Protein AF-A0A318S4J3-F1 (afdb_monomer_lite)

Structure (mmCIF, N/CA/C/O backbone):
data_AF-A0A318S4J3-F1
#
_entry.id   AF-A0A318S4J3-F1
#
loop_
_atom_site.group_PDB
_atom_site.id
_atom_site.type_symbol
_atom_site.label_atom_id
_atom_site.label_alt_id
_atom_site.label_comp_id
_atom_site.label_asym_id
_atom_site.label_entity_id
_atom_site.label_seq_id
_atom_site.pdbx_PDB_ins_code
_atom_site.Cartn_x
_atom_site.Cartn_y
_atom_site.Cartn_z
_atom_site.occupancy
_atom_site.B_iso_or_equiv
_atom_site.auth_seq_id
_atom_site.auth_comp_id
_atom_site.auth_asym_id
_atom_site.auth_atom_id
_atom_site.pdbx_PDB_model_num
ATOM 1 N N . MET A 1 1 ? -21.666 -1.320 7.811 1.00 44.41 1 MET A N 1
ATOM 2 C CA . MET A 1 1 ? -21.439 -0.764 6.457 1.00 44.41 1 MET A CA 1
ATOM 3 C C . MET A 1 1 ? -19.946 -0.533 6.311 1.00 44.41 1 MET A C 1
ATOM 5 O O . MET A 1 1 ? -19.436 0.349 6.992 1.00 44.41 1 MET A O 1
ATOM 9 N N . GLY A 1 2 ? -19.259 -1.352 5.510 1.00 46.72 2 GLY A N 1
ATOM 10 C CA . GLY A 1 2 ? -17.832 -1.170 5.228 1.00 46.72 2 GLY A CA 1
ATOM 11 C C . GLY A 1 2 ? -17.601 0.094 4.401 1.00 46.72 2 GLY A C 1
ATOM 12 O O . GLY A 1 2 ? -18.447 0.463 3.583 1.00 46.72 2 GLY A O 1
ATOM 13 N N . LYS A 1 3 ? -16.496 0.795 4.658 1.00 59.38 3 LYS A N 1
ATOM 14 C CA . LYS A 1 3 ? -16.103 2.000 3.916 1.00 59.38 3 LYS A CA 1
ATOM 15 C C . LYS A 1 3 ? -14.847 1.689 3.113 1.00 59.38 3 LYS A C 1
ATOM 17 O O . LYS A 1 3 ? -13.855 1.287 3.702 1.00 59.38 3 LYS A O 1
ATOM 22 N N . MET A 1 4 ? -14.892 1.935 1.806 1.00 60.88 4 MET A N 1
ATOM 23 C CA . MET A 1 4 ? -13.747 1.744 0.915 1.00 60.88 4 MET A CA 1
ATOM 24 C C . MET A 1 4 ? -12.848 2.986 0.922 1.00 60.88 4 MET A C 1
ATOM 26 O O . MET A 1 4 ? -13.327 4.106 0.717 1.00 60.88 4 MET A O 1
ATOM 30 N N . ILE A 1 5 ? -11.545 2.798 1.137 1.00 74.62 5 ILE A N 1
ATOM 31 C CA . ILE A 1 5 ? -10.534 3.870 1.110 1.00 74.62 5 ILE A CA 1
ATOM 32 C C . ILE A 1 5 ? -9.494 3.555 0.039 1.00 74.62 5 ILE A C 1
ATOM 34 O O . ILE A 1 5 ? -9.035 2.423 -0.038 1.00 74.62 5 ILE A O 1
ATOM 38 N N . THR A 1 6 ? -9.123 4.552 -0.777 1.00 73.31 6 THR A N 1
ATOM 39 C CA . THR A 1 6 ? -8.130 4.401 -1.857 1.00 73.31 6 THR A CA 1
ATOM 40 C C . THR A 1 6 ? -6.904 5.300 -1.659 1.00 73.31 6 THR A C 1
ATOM 42 O O . THR A 1 6 ? -7.037 6.522 -1.503 1.00 73.31 6 THR A O 1
ATOM 45 N N . VAL A 1 7 ? -5.709 4.707 -1.726 1.00 72.56 7 VAL A N 1
ATOM 46 C CA . VAL A 1 7 ? -4.401 5.392 -1.775 1.00 72.56 7 VAL A CA 1
ATOM 47 C C . VAL A 1 7 ? -3.738 5.097 -3.123 1.00 72.56 7 VAL A C 1
ATOM 49 O O . VAL A 1 7 ? -3.846 3.977 -3.599 1.00 72.56 7 VAL A O 1
ATOM 52 N N . LYS A 1 8 ? -3.092 6.089 -3.750 1.00 69.81 8 LYS A N 1
ATOM 53 C CA . LYS A 1 8 ? -2.518 5.977 -5.104 1.00 69.81 8 LYS A CA 1
ATOM 54 C C . LYS A 1 8 ? -1.012 6.218 -5.094 1.00 69.81 8 LYS A C 1
ATOM 56 O O . LYS A 1 8 ? -0.587 7.196 -4.481 1.00 69.81 8 LYS A O 1
ATOM 61 N N . PHE A 1 9 ? -0.241 5.412 -5.819 1.00 64.50 9 PHE A N 1
ATOM 62 C CA . PHE A 1 9 ? 1.200 5.615 -6.024 1.00 64.50 9 PHE A CA 1
ATOM 63 C C . PHE A 1 9 ? 1.648 5.182 -7.431 1.00 64.50 9 PHE A C 1
ATOM 65 O O . PHE A 1 9 ? 0.900 4.528 -8.152 1.00 64.50 9 PHE A O 1
ATOM 72 N N . ALA A 1 10 ? 2.834 5.605 -7.873 1.00 64.56 10 ALA A N 1
ATOM 73 C CA . ALA A 1 10 ? 3.347 5.319 -9.215 1.00 64.56 10 ALA A CA 1
ATOM 74 C C . ALA A 1 10 ? 4.804 4.857 -9.150 1.00 64.56 10 ALA A C 1
ATOM 76 O O . ALA A 1 10 ? 5.607 5.466 -8.446 1.00 64.56 10 ALA A O 1
ATOM 77 N N . ILE A 1 11 ? 5.136 3.827 -9.927 1.00 62.88 11 ILE A N 1
ATOM 78 C CA . ILE A 1 11 ? 6.506 3.340 -10.100 1.00 62.88 11 ILE A CA 1
ATOM 79 C C . ILE A 1 11 ? 7.031 3.913 -11.411 1.00 62.88 11 ILE A C 1
ATOM 81 O O . ILE A 1 11 ? 6.408 3.754 -12.462 1.00 62.88 11 ILE A O 1
ATOM 85 N N . GLN A 1 12 ? 8.156 4.623 -11.354 1.00 60.19 12 GLN A N 1
ATOM 86 C CA . GLN A 1 12 ? 8.811 5.107 -12.564 1.00 60.19 12 GLN A CA 1
ATOM 87 C C . GLN A 1 12 ? 9.579 3.957 -13.216 1.00 60.19 12 GLN A C 1
ATOM 89 O O . GLN A 1 12 ? 10.537 3.448 -12.643 1.00 60.19 12 GLN A O 1
ATOM 94 N N . GLN A 1 13 ? 9.171 3.565 -14.424 1.00 60.19 13 GLN A N 1
ATOM 95 C CA . GLN A 1 13 ? 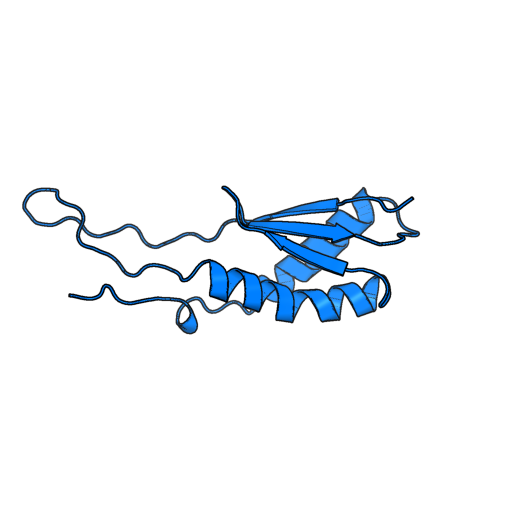9.959 2.654 -15.250 1.00 60.19 13 GLN A CA 1
ATOM 96 C C . GLN A 1 13 ? 11.073 3.423 -15.984 1.00 60.19 13 GLN A C 1
ATOM 98 O O . GLN A 1 13 ? 10.851 4.564 -16.409 1.00 60.19 13 GLN A O 1
ATOM 103 N N . PRO A 1 14 ? 12.262 2.822 -16.167 1.00 59.50 14 PRO A N 1
ATOM 104 C CA . PRO A 1 14 ? 13.315 3.415 -16.982 1.00 59.50 14 PRO A CA 1
ATOM 105 C C . PRO A 1 14 ? 12.863 3.558 -18.444 1.00 59.50 14 PRO A C 1
ATOM 107 O O . PRO A 1 14 ? 12.252 2.660 -19.020 1.00 59.50 14 PRO A O 1
ATOM 110 N N . THR A 1 15 ? 13.177 4.695 -19.068 1.00 62.16 15 THR A N 1
ATOM 111 C CA . THR A 1 15 ? 12.783 4.979 -20.456 1.00 62.16 15 THR A CA 1
ATOM 112 C C . THR A 1 15 ? 13.479 4.010 -21.428 1.00 62.16 15 THR A C 1
ATOM 114 O O . THR A 1 15 ? 14.713 3.937 -21.410 1.00 62.16 15 THR A O 1
ATOM 117 N N . PRO A 1 16 ? 12.747 3.304 -22.316 1.00 63.69 16 PRO A N 1
ATOM 118 C CA . PRO A 1 16 ? 13.359 2.395 -23.278 1.00 63.69 16 PRO A CA 1
ATOM 119 C C . PRO A 1 16 ? 14.333 3.135 -24.202 1.00 63.69 16 PRO A C 1
ATOM 121 O O . PRO A 1 16 ? 14.049 4.236 -24.688 1.00 63.69 16 PRO A O 1
ATOM 124 N N . LYS A 1 17 ? 15.496 2.528 -24.462 1.00 69.00 17 LYS A N 1
ATOM 125 C CA . LYS A 1 17 ? 16.482 3.076 -25.403 1.00 69.00 17 LYS A CA 1
ATOM 126 C C . LYS A 1 17 ? 15.942 2.973 -26.830 1.00 69.00 17 LYS A C 1
ATOM 128 O O . LYS A 1 17 ? 15.284 2.001 -27.188 1.00 69.00 17 LYS A O 1
ATOM 133 N N . ARG A 1 18 ? 16.235 3.974 -27.661 1.00 71.69 18 ARG A N 1
ATOM 134 C CA . ARG A 1 18 ? 15.923 3.933 -29.095 1.00 71.69 18 ARG A CA 1
ATOM 135 C C . ARG A 1 18 ? 17.112 3.403 -29.879 1.00 71.69 18 ARG A C 1
ATOM 137 O O . ARG A 1 18 ? 18.257 3.701 -29.540 1.00 71.69 18 ARG A O 1
ATOM 144 N N . ASP A 1 19 ? 16.836 2.636 -30.923 1.00 74.62 19 ASP A N 1
ATOM 145 C CA . ASP A 1 19 ? 17.847 2.253 -31.896 1.00 74.62 19 ASP A CA 1
ATOM 146 C C . ASP A 1 19 ? 18.240 3.448 -32.791 1.00 74.62 19 ASP A C 1
ATOM 148 O O . ASP A 1 19 ? 17.643 4.529 -32.755 1.00 74.62 19 ASP A O 1
ATOM 152 N N . LYS A 1 20 ? 19.257 3.242 -33.631 1.00 73.81 20 LYS A N 1
ATOM 153 C CA . LYS A 1 20 ? 19.750 4.225 -34.614 1.00 73.81 20 LYS A CA 1
ATOM 154 C C . LYS A 1 20 ? 18.703 4.679 -35.647 1.00 73.81 20 LYS A C 1
ATOM 156 O O . LYS A 1 20 ? 18.924 5.684 -36.315 1.00 73.81 20 LYS A O 1
ATOM 161 N N . ASN A 1 21 ? 17.587 3.961 -35.772 1.00 76.50 21 ASN A N 1
ATOM 162 C CA . ASN A 1 21 ? 16.485 4.239 -36.691 1.00 76.50 21 ASN A CA 1
ATOM 163 C C . ASN A 1 21 ? 15.265 4.855 -35.972 1.00 76.50 21 ASN A C 1
ATOM 165 O O . ASN A 1 21 ? 14.241 5.112 -36.603 1.00 76.50 21 ASN A O 1
ATOM 169 N N . GLY A 1 22 ? 15.364 5.108 -34.661 1.00 72.94 22 GLY A N 1
ATOM 170 C CA . GLY A 1 22 ? 14.305 5.690 -33.839 1.00 72.94 22 GLY A CA 1
ATOM 171 C C . GLY A 1 22 ? 13.271 4.693 -33.308 1.00 72.94 22 GLY A C 1
ATOM 172 O O . GLY A 1 22 ? 12.352 5.128 -32.602 1.00 72.94 22 GLY A O 1
ATOM 173 N N . ALA A 1 23 ? 13.412 3.395 -33.594 1.00 74.75 23 ALA A N 1
ATOM 174 C CA . ALA A 1 23 ? 12.557 2.345 -33.050 1.00 74.75 23 ALA A CA 1
ATOM 175 C C . ALA A 1 23 ? 12.878 2.106 -31.567 1.00 74.75 23 ALA A C 1
ATOM 177 O O . ALA A 1 23 ? 14.027 2.223 -31.139 1.00 74.75 23 ALA A O 1
ATOM 178 N N . MET A 1 24 ? 11.857 1.806 -30.761 1.00 71.06 24 MET A N 1
ATOM 179 C CA . MET A 1 24 ? 12.065 1.453 -29.355 1.00 71.06 24 MET A CA 1
ATOM 180 C C . MET A 1 24 ? 12.680 0.058 -29.280 1.00 71.06 24 MET A C 1
ATOM 182 O O . MET A 1 24 ? 12.089 -0.900 -29.775 1.00 71.06 24 MET A O 1
ATOM 186 N N . LEU A 1 25 ? 13.860 -0.049 -28.669 1.00 67.50 25 LEU A N 1
ATOM 187 C CA . LEU A 1 25 ? 14.390 -1.343 -28.263 1.00 67.50 25 LEU A CA 1
ATOM 188 C C . LEU A 1 25 ? 13.540 -1.843 -27.090 1.00 67.50 25 LEU A C 1
ATOM 190 O O . LEU A 1 25 ? 13.165 -1.024 -26.240 1.00 67.50 25 LEU A O 1
ATOM 194 N N . PRO A 1 26 ? 13.229 -3.148 -27.023 1.00 63.59 26 PRO A N 1
ATOM 195 C CA . PRO A 1 26 ? 12.579 -3.703 -25.851 1.00 63.59 26 PRO A CA 1
ATOM 196 C C . PRO A 1 26 ? 13.510 -3.459 -24.657 1.00 63.59 26 PRO A C 1
ATOM 198 O O . PRO A 1 26 ? 14.666 -3.878 -24.641 1.00 63.59 26 PRO A O 1
ATOM 201 N N . GLY A 1 27 ? 13.045 -2.629 -23.728 1.00 63.28 27 GLY A N 1
ATOM 202 C CA . GLY A 1 27 ? 13.759 -2.322 -22.499 1.00 63.28 27 GLY A CA 1
ATOM 203 C C . GLY A 1 27 ? 13.402 -3.330 -21.410 1.00 63.28 27 GLY A C 1
ATOM 204 O O . GLY A 1 27 ? 12.427 -4.066 -21.566 1.00 63.28 27 GLY A O 1
ATOM 205 N N . PRO A 1 28 ? 14.153 -3.347 -20.299 1.00 67.31 28 PRO A N 1
ATOM 206 C CA . PRO A 1 28 ? 13.710 -4.025 -19.088 1.00 67.31 28 PRO A CA 1
ATOM 207 C C . PRO A 1 28 ? 12.290 -3.569 -18.731 1.00 67.31 28 PRO A C 1
ATOM 209 O O . PRO A 1 28 ? 12.017 -2.367 -18.682 1.00 67.31 28 PRO A O 1
ATOM 212 N N . THR A 1 29 ? 11.393 -4.526 -18.507 1.00 76.38 29 THR A N 1
ATOM 213 C CA . THR A 1 29 ? 10.014 -4.251 -18.077 1.00 76.38 29 THR A CA 1
ATOM 214 C C . THR A 1 29 ? 9.856 -4.658 -16.625 1.00 76.38 29 THR A C 1
ATOM 216 O O . THR A 1 29 ? 10.420 -5.663 -16.204 1.00 76.38 29 THR A O 1
ATOM 219 N N . ILE A 1 30 ? 9.124 -3.869 -15.841 1.00 79.12 30 ILE A N 1
ATOM 220 C CA . ILE A 1 30 ? 8.800 -4.261 -14.469 1.00 79.12 30 ILE A CA 1
ATOM 221 C C . ILE A 1 30 ? 7.613 -5.216 -14.522 1.00 79.12 30 ILE A C 1
ATOM 223 O O . ILE A 1 30 ? 6.606 -4.932 -15.171 1.00 79.12 30 ILE A O 1
ATOM 227 N N . ASP A 1 31 ? 7.733 -6.331 -13.815 1.00 85.50 31 ASP A N 1
ATOM 228 C CA . ASP A 1 31 ? 6.629 -7.228 -13.526 1.00 85.50 31 ASP A CA 1
ATOM 229 C C . ASP A 1 31 ? 5.645 -6.561 -12.560 1.00 85.50 31 ASP A C 1
ATOM 231 O O . ASP A 1 31 ? 5.764 -6.658 -11.339 1.00 85.50 31 ASP A O 1
ATOM 235 N N . GLU A 1 32 ? 4.676 -5.837 -13.118 1.00 82.62 32 GLU A N 1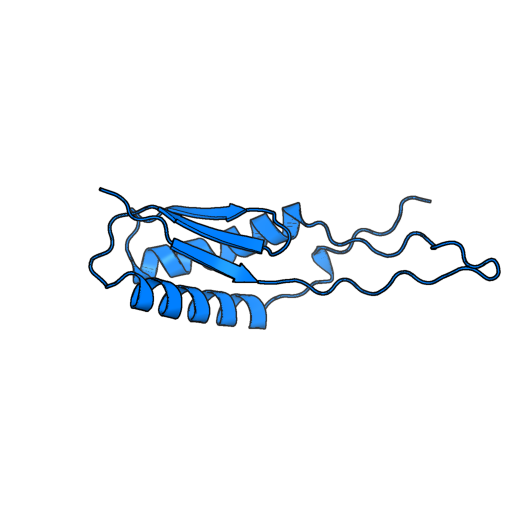
ATOM 236 C CA . GLU A 1 32 ? 3.688 -5.095 -12.334 1.00 82.62 32 GLU A CA 1
ATOM 237 C C . GLU A 1 32 ? 2.903 -6.001 -11.376 1.00 82.62 32 GLU A C 1
ATOM 239 O O . GLU A 1 32 ? 2.582 -5.571 -10.272 1.00 82.62 32 GLU A O 1
ATOM 244 N N . THR A 1 33 ? 2.621 -7.250 -11.760 1.00 86.50 33 THR A N 1
ATOM 245 C CA . THR A 1 33 ? 1.916 -8.207 -10.896 1.00 86.50 33 THR A CA 1
ATOM 246 C C . THR A 1 33 ? 2.773 -8.600 -9.701 1.00 86.50 33 THR A C 1
ATOM 248 O O . THR A 1 33 ? 2.301 -8.508 -8.573 1.00 86.50 33 THR A O 1
ATOM 251 N N . ALA A 1 34 ? 4.045 -8.941 -9.918 1.00 87.31 34 ALA A N 1
ATOM 252 C CA . ALA A 1 34 ? 4.939 -9.283 -8.814 1.00 87.31 34 ALA A CA 1
ATOM 253 C C . ALA A 1 34 ? 5.163 -8.102 -7.857 1.00 87.31 34 ALA A C 1
ATOM 255 O O . ALA A 1 34 ? 5.246 -8.300 -6.646 1.00 87.31 34 ALA A O 1
ATOM 256 N N . VAL A 1 35 ? 5.200 -6.865 -8.368 1.00 87.88 35 VAL A N 1
ATOM 257 C CA . VAL A 1 35 ? 5.277 -5.687 -7.493 1.00 87.88 35 VAL A CA 1
ATOM 258 C C . VAL A 1 35 ? 3.989 -5.492 -6.693 1.00 87.88 35 VAL A C 1
ATOM 260 O O . VAL A 1 35 ? 4.053 -5.189 -5.504 1.00 87.88 35 VAL A O 1
ATOM 263 N N . LEU A 1 36 ? 2.817 -5.664 -7.310 1.00 89.75 36 LEU A N 1
ATOM 264 C CA . LEU A 1 36 ? 1.532 -5.586 -6.607 1.00 89.75 36 LEU A CA 1
ATOM 265 C C . LEU A 1 36 ? 1.450 -6.595 -5.458 1.00 89.75 36 LEU A C 1
ATOM 267 O O . LEU A 1 36 ? 1.051 -6.221 -4.352 1.00 89.75 36 LEU A O 1
ATOM 271 N N . ASP A 1 37 ? 1.860 -7.835 -5.721 1.00 91.38 37 ASP A N 1
ATOM 272 C CA . ASP A 1 37 ? 1.869 -8.916 -4.738 1.00 91.38 37 ASP A CA 1
ATOM 273 C C . ASP A 1 37 ? 2.855 -8.613 -3.606 1.00 91.38 37 ASP A C 1
ATOM 275 O O . ASP A 1 37 ? 2.485 -8.678 -2.434 1.00 91.38 37 ASP A O 1
ATOM 279 N N . TRP A 1 38 ? 4.067 -8.157 -3.935 1.00 92.44 38 TRP A N 1
ATOM 280 C CA . TRP A 1 38 ? 5.052 -7.761 -2.929 1.00 92.44 38 TRP A CA 1
ATOM 281 C C . TRP A 1 38 ? 4.547 -6.613 -2.047 1.00 92.44 38 TRP A C 1
ATOM 283 O O . TRP A 1 38 ? 4.637 -6.680 -0.822 1.00 92.44 38 TRP A O 1
ATOM 293 N N . VAL A 1 39 ? 3.948 -5.571 -2.640 1.00 91.62 39 VAL A N 1
ATOM 294 C CA . VAL A 1 39 ? 3.372 -4.457 -1.869 1.00 91.62 39 VAL A CA 1
ATOM 295 C C . VAL A 1 39 ? 2.266 -4.959 -0.948 1.00 91.62 39 VAL A C 1
ATOM 297 O O . VAL A 1 39 ? 2.195 -4.529 0.202 1.00 91.62 39 VAL A O 1
ATOM 300 N N . HIS A 1 40 ? 1.408 -5.861 -1.425 1.00 93.44 40 HIS A N 1
ATOM 301 C CA . HIS A 1 40 ? 0.366 -6.462 -0.603 1.00 93.44 40 HIS A CA 1
ATOM 302 C C . HIS A 1 40 ? 0.964 -7.232 0.586 1.00 93.44 40 HIS A C 1
ATOM 304 O O . HIS A 1 40 ? 0.561 -6.994 1.725 1.00 93.44 40 HIS A O 1
ATOM 310 N N . GLU A 1 41 ? 1.951 -8.098 0.344 1.00 94.69 41 GLU A N 1
ATOM 311 C CA . GLU A 1 41 ? 2.622 -8.904 1.372 1.00 94.69 41 GLU A CA 1
ATOM 312 C C . GLU A 1 41 ? 3.307 -8.053 2.446 1.00 94.69 41 GLU A C 1
ATOM 314 O O . GLU A 1 41 ? 3.235 -8.385 3.630 1.00 94.69 41 GLU A O 1
ATOM 319 N N . GLN A 1 42 ? 3.926 -6.935 2.061 1.00 94.00 42 GLN A N 1
ATOM 320 C CA . GLN A 1 42 ? 4.566 -6.030 3.015 1.00 94.00 42 GLN A CA 1
A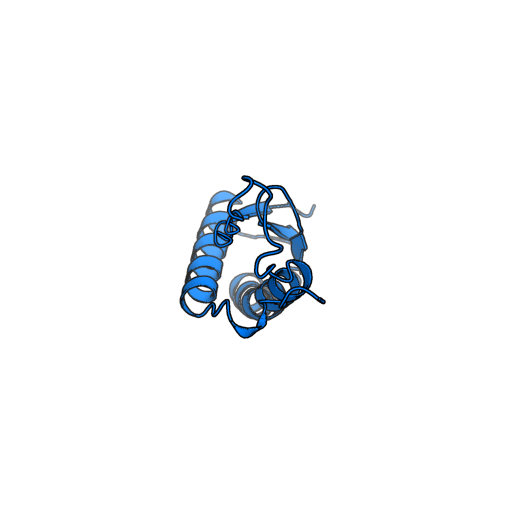TOM 321 C C . GLN A 1 42 ? 3.559 -5.135 3.752 1.00 94.00 42 GLN A C 1
ATOM 323 O O . GLN A 1 42 ? 3.746 -4.804 4.926 1.00 94.00 42 GLN A O 1
ATOM 328 N N . LEU A 1 43 ? 2.475 -4.716 3.093 1.00 93.81 43 LEU A N 1
ATOM 329 C CA . LEU A 1 43 ? 1.551 -3.722 3.643 1.00 93.81 43 LEU A CA 1
ATOM 330 C C . LEU A 1 43 ? 0.427 -4.338 4.490 1.00 93.81 43 LEU A C 1
ATOM 332 O O . LEU A 1 43 ? 0.078 -3.754 5.520 1.00 93.81 43 LEU A O 1
ATOM 336 N N . GLN A 1 44 ? -0.108 -5.506 4.113 1.00 94.56 44 GLN A N 1
ATOM 337 C CA . GLN A 1 44 ? -1.206 -6.180 4.827 1.00 94.56 44 GLN A CA 1
ATOM 338 C C . GLN A 1 44 ? -0.902 -6.389 6.326 1.00 94.56 44 GLN A C 1
ATOM 340 O O . GLN A 1 44 ? -1.708 -5.943 7.143 1.00 94.56 44 GLN A O 1
ATOM 345 N N . PRO A 1 45 ? 0.264 -6.927 6.747 1.00 95.44 45 PRO A N 1
ATOM 346 C CA . PRO A 1 45 ? 0.545 -7.167 8.168 1.00 95.44 45 PRO A CA 1
ATOM 347 C C . PRO A 1 45 ? 0.593 -5.878 8.996 1.00 95.44 45 PRO A C 1
ATOM 349 O O . PRO A 1 45 ? 0.276 -5.862 10.186 1.00 95.44 45 PRO A O 1
ATOM 352 N N . ASN A 1 46 ? 1.016 -4.776 8.372 1.00 94.44 46 ASN A N 1
ATOM 353 C CA . ASN A 1 46 ? 1.080 -3.470 9.016 1.00 94.44 46 ASN A CA 1
ATOM 354 C C . ASN A 1 46 ? -0.315 -2.845 9.158 1.00 94.44 46 ASN A C 1
ATOM 356 O O . ASN A 1 46 ? -0.612 -2.232 10.182 1.00 94.44 46 ASN A O 1
ATOM 360 N N . VAL A 1 47 ? -1.181 -3.043 8.163 1.00 92.81 47 VAL A N 1
ATOM 361 C CA . VAL A 1 47 ? -2.586 -2.616 8.196 1.00 92.81 47 VAL A CA 1
ATOM 362 C C . VAL A 1 47 ? -3.383 -3.412 9.227 1.00 92.81 47 VAL A C 1
ATOM 364 O O . VAL A 1 47 ? -4.092 -2.806 10.028 1.00 92.81 47 VAL A O 1
ATOM 367 N N . GLU A 1 48 ? -3.213 -4.733 9.283 1.00 94.19 48 GLU A N 1
ATOM 368 C CA . GLU A 1 48 ? -3.865 -5.583 10.287 1.00 94.19 48 GLU A CA 1
ATOM 369 C C . GLU A 1 48 ? -3.459 -5.205 11.714 1.00 94.19 48 GLU A C 1
ATOM 371 O O . GLU A 1 48 ? -4.294 -5.182 12.619 1.00 94.19 48 GLU A O 1
ATOM 376 N N . ARG A 1 49 ? -2.181 -4.863 11.927 1.00 94.12 49 ARG A N 1
ATOM 377 C CA . ARG A 1 49 ? -1.677 -4.426 13.236 1.00 94.12 49 ARG A CA 1
ATOM 378 C C . ARG A 1 49 ? -2.308 -3.112 13.697 1.00 94.12 49 ARG A C 1
ATOM 380 O O . ARG A 1 49 ? -2.551 -2.946 14.888 1.00 94.12 49 ARG A O 1
ATOM 387 N N . GLU A 1 50 ? -2.537 -2.188 12.770 1.00 93.19 50 GLU A N 1
ATOM 388 C CA . GLU A 1 50 ? -3.025 -0.841 13.074 1.00 93.19 50 GLU A CA 1
ATOM 389 C C . GLU A 1 50 ? -4.555 -0.774 13.186 1.00 93.19 50 GLU A C 1
ATOM 391 O O . GLU A 1 50 ? -5.091 -0.066 14.040 1.00 93.19 50 GLU A O 1
ATOM 396 N N . PHE A 1 51 ? -5.268 -1.499 12.321 1.00 91.75 51 PHE A N 1
ATOM 397 C CA . PHE A 1 51 ? -6.723 -1.383 12.190 1.00 91.75 51 PHE A CA 1
ATOM 398 C C . PHE A 1 51 ? -7.498 -2.631 12.616 1.00 91.75 51 PHE A C 1
ATOM 400 O O . PHE A 1 51 ? -8.700 -2.521 12.841 1.00 91.75 51 PHE A O 1
ATOM 407 N N . GLY A 1 52 ? -6.830 -3.774 12.782 1.00 91.94 52 GLY A N 1
ATOM 408 C CA . GLY A 1 52 ? -7.449 -5.051 13.129 1.00 91.94 52 GLY A CA 1
ATOM 409 C C . GLY A 1 52 ? -7.377 -6.076 11.997 1.00 91.94 52 GLY A C 1
ATOM 410 O O . GLY A 1 52 ? -7.291 -5.737 10.818 1.00 91.94 52 GLY A O 1
ATOM 411 N N . ALA A 1 53 ? -7.435 -7.357 12.369 1.00 89.88 53 ALA A N 1
ATOM 412 C CA . ALA A 1 53 ? -7.360 -8.485 11.437 1.00 89.88 53 ALA A CA 1
ATOM 413 C C . ALA A 1 53 ? -8.610 -8.646 10.544 1.00 89.88 53 ALA A C 1
ATOM 415 O O . ALA A 1 53 ? -8.630 -9.498 9.663 1.00 89.88 53 ALA A O 1
ATOM 416 N N . ASP A 1 54 ? -9.669 -7.865 10.778 1.00 91.06 54 ASP A N 1
ATOM 417 C CA . ASP A 1 54 ? -10.871 -7.827 9.940 1.00 91.06 54 ASP A CA 1
ATOM 418 C C . ASP A 1 54 ? -10.743 -6.875 8.739 1.00 91.06 54 ASP A C 1
ATOM 420 O O . ASP A 1 54 ? -11.666 -6.792 7.926 1.00 91.06 54 ASP A O 1
ATOM 424 N N . VAL A 1 55 ? -9.623 -6.154 8.624 1.00 91.12 55 VAL A N 1
ATOM 425 C CA . VAL A 1 55 ? -9.352 -5.243 7.510 1.00 91.12 55 VAL A CA 1
ATOM 426 C C . VAL A 1 55 ? -8.622 -5.974 6.387 1.00 91.12 55 VAL A C 1
ATOM 428 O O . VAL A 1 55 ? -7.485 -6.420 6.532 1.00 91.12 55 VAL A O 1
ATOM 431 N N . GLU A 1 56 ? -9.273 -6.043 5.231 1.00 91.56 56 GLU A N 1
ATOM 432 C CA . GLU A 1 56 ? -8.721 -6.600 4.001 1.00 91.56 56 GLU A CA 1
ATOM 433 C C . GLU A 1 56 ? 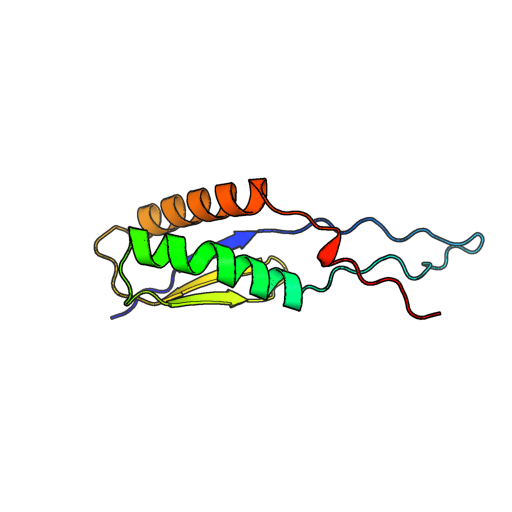-8.107 -5.479 3.154 1.00 91.56 56 GLU A C 1
ATOM 435 O O . GLU A 1 56 ? -8.771 -4.485 2.832 1.00 91.56 56 GLU A O 1
ATOM 440 N N . LEU A 1 57 ? -6.840 -5.635 2.771 1.00 92.56 57 LEU A N 1
ATOM 441 C CA . LEU A 1 57 ? -6.171 -4.776 1.804 1.00 92.56 57 LEU A CA 1
ATOM 442 C C . LEU A 1 57 ? -6.160 -5.438 0.428 1.00 92.56 57 LEU A C 1
ATOM 444 O O . LEU A 1 57 ? -5.915 -6.628 0.286 1.00 92.56 57 LEU A O 1
ATOM 448 N N . ARG A 1 58 ? -6.365 -4.644 -0.620 1.00 91.50 58 ARG A N 1
ATOM 449 C CA . ARG A 1 58 ? -6.175 -5.068 -2.010 1.00 91.50 58 ARG A CA 1
ATOM 450 C C . ARG A 1 58 ? -5.334 -4.042 -2.737 1.00 91.50 58 ARG A C 1
ATOM 452 O O . ARG A 1 58 ? -5.701 -2.869 -2.777 1.00 91.50 58 ARG A O 1
ATOM 459 N N . VAL A 1 59 ? -4.243 -4.478 -3.352 1.00 89.75 59 VAL A N 1
ATOM 460 C CA . VAL A 1 59 ? -3.459 -3.635 -4.259 1.00 89.75 59 VAL A CA 1
ATOM 461 C C . VAL A 1 59 ? -3.908 -3.961 -5.677 1.00 89.75 59 VAL A C 1
ATOM 463 O O . VAL A 1 59 ? -3.873 -5.113 -6.095 1.00 89.75 59 VAL A O 1
ATOM 466 N N . VAL A 1 60 ? -4.412 -2.966 -6.399 1.00 86.00 60 VAL A N 1
ATOM 467 C CA . VAL A 1 60 ? -4.977 -3.144 -7.741 1.00 86.00 60 VAL A CA 1
ATOM 468 C C . VAL A 1 60 ? -4.180 -2.360 -8.779 1.00 86.00 60 VAL A C 1
ATOM 470 O O . VAL A 1 60 ? -3.794 -1.213 -8.518 1.00 86.00 60 VAL A O 1
ATOM 473 N N . PRO A 1 61 ? -3.978 -2.941 -9.978 1.00 79.38 61 PRO A N 1
ATOM 474 C CA . PRO A 1 61 ? -3.367 -2.232 -11.087 1.00 79.38 61 PRO A CA 1
ATOM 475 C C . PRO A 1 61 ? -4.291 -1.110 -11.567 1.00 79.38 61 PRO A C 1
ATOM 477 O O . PRO A 1 61 ? -5.511 -1.264 -11.682 1.00 79.38 61 PRO A O 1
ATOM 480 N N . GLY A 1 62 ? -3.691 0.025 -11.892 1.00 68.94 62 GLY A N 1
ATOM 481 C CA . GLY A 1 62 ? -4.348 1.175 -12.493 1.00 68.94 62 GLY A CA 1
ATOM 482 C C . GLY A 1 62 ? -3.313 2.049 -13.190 1.00 68.94 62 GLY A C 1
ATOM 483 O O . GLY A 1 62 ? -2.137 1.708 -13.256 1.00 68.94 62 GLY A O 1
ATOM 484 N N . ARG A 1 63 ? -3.719 3.232 -13.670 1.00 64.56 63 ARG A N 1
ATOM 485 C CA . ARG A 1 63 ? -2.753 4.242 -14.160 1.00 64.56 63 ARG A CA 1
ATOM 486 C C . ARG A 1 63 ? -1.746 4.652 -13.069 1.00 64.56 63 ARG A C 1
ATOM 488 O O . ARG A 1 63 ? -0.664 5.145 -13.363 1.00 64.56 63 ARG A O 1
ATOM 495 N N . THR A 1 64 ? -2.162 4.467 -11.824 1.00 71.44 64 THR A N 1
ATOM 496 C CA . THR A 1 64 ? -1.385 4.457 -10.589 1.00 71.44 64 THR A CA 1
ATOM 497 C C . THR A 1 64 ? -1.750 3.167 -9.858 1.00 71.44 64 THR A C 1
ATOM 499 O O . THR A 1 64 ? -2.889 2.713 -9.985 1.00 71.44 64 THR A O 1
ATOM 502 N N . LEU A 1 65 ? -0.822 2.594 -9.099 1.00 75.88 65 LEU A N 1
ATOM 503 C CA . LEU A 1 65 ? -1.111 1.486 -8.196 1.00 75.88 65 LEU A CA 1
ATOM 504 C C . LEU A 1 65 ? -2.052 1.999 -7.105 1.00 75.88 65 LEU A C 1
ATOM 506 O O . LEU A 1 65 ? -1.775 3.017 -6.462 1.00 75.88 65 LEU A O 1
ATOM 510 N N . ASP A 1 66 ? -3.189 1.328 -6.951 1.00 85.44 66 ASP A N 1
ATOM 511 C CA . ASP A 1 66 ? -4.258 1.734 -6.047 1.00 85.44 66 ASP A CA 1
ATOM 512 C C . ASP A 1 66 ? -4.338 0.731 -4.882 1.00 85.44 66 ASP A C 1
ATOM 514 O O . ASP A 1 66 ? -4.572 -0.456 -5.088 1.00 85.44 66 ASP A O 1
ATOM 518 N N . VAL A 1 67 ? -4.190 1.201 -3.645 1.00 87.81 67 VAL A N 1
ATOM 519 C CA . VA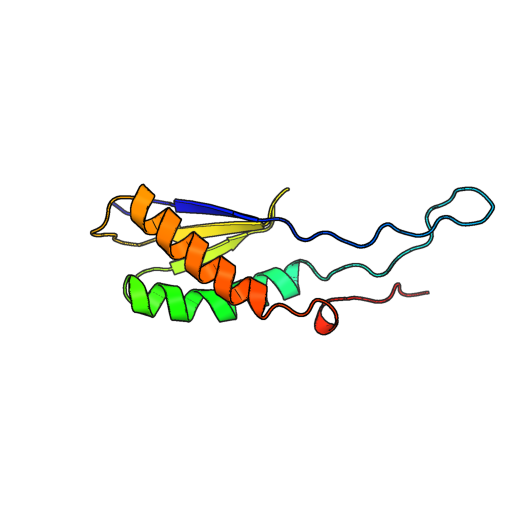L A 1 67 ? -4.411 0.409 -2.425 1.00 87.81 67 VAL A CA 1
ATOM 520 C C . VAL A 1 67 ? -5.840 0.638 -1.957 1.00 87.81 67 VAL A C 1
ATOM 522 O O . VAL A 1 67 ? -6.214 1.778 -1.673 1.00 87.81 67 VAL A O 1
ATOM 525 N N . ARG A 1 68 ? -6.635 -0.427 -1.876 1.00 91.38 68 ARG A N 1
ATOM 526 C CA . ARG A 1 68 ? -8.009 -0.429 -1.370 1.00 91.38 68 ARG A CA 1
ATOM 527 C C . ARG A 1 68 ? -8.059 -1.118 -0.020 1.00 91.38 68 ARG A C 1
ATOM 529 O O . ARG A 1 68 ? -7.453 -2.168 0.138 1.00 91.38 68 ARG A O 1
ATOM 536 N N . LEU A 1 69 ? -8.793 -0.532 0.917 1.00 91.56 69 LEU A N 1
ATOM 537 C CA . LEU A 1 69 ? -9.073 -1.154 2.205 1.00 91.56 69 LEU A CA 1
ATOM 538 C C . LEU A 1 69 ? -10.570 -1.370 2.362 1.00 91.56 69 LEU A C 1
ATOM 540 O O . LEU A 1 69 ? -11.345 -0.433 2.143 1.00 91.56 69 LEU A O 1
ATOM 544 N N . ASP A 1 70 ? -10.935 -2.573 2.787 1.00 91.50 70 ASP A N 1
ATOM 545 C CA . ASP A 1 70 ? -12.289 -2.985 3.121 1.00 91.50 70 ASP A CA 1
ATOM 546 C C . ASP A 1 70 ? -12.304 -3.503 4.567 1.00 91.50 70 ASP A C 1
ATOM 548 O O . ASP A 1 70 ? -11.564 -4.409 4.927 1.00 91.50 70 ASP A O 1
ATOM 552 N N . GLY A 1 71 ? -13.126 -2.899 5.425 1.00 89.25 71 GLY A N 1
ATOM 553 C CA . GLY A 1 71 ? -13.184 -3.251 6.844 1.00 89.25 71 GLY A CA 1
ATOM 554 C C . GLY A 1 71 ? -14.040 -2.288 7.663 1.00 89.25 71 GLY A C 1
ATOM 555 O O . GLY A 1 71 ? -14.683 -1.375 7.117 1.00 89.25 71 GLY A O 1
ATOM 556 N N . THR A 1 72 ? -14.065 -2.493 8.982 1.00 88.38 72 THR A N 1
ATOM 557 C CA . THR A 1 72 ? -14.748 -1.591 9.916 1.00 88.38 72 THR A CA 1
ATOM 558 C C . THR A 1 72 ? -13.741 -0.669 10.590 1.00 88.38 72 THR A C 1
ATOM 560 O O . THR A 1 72 ? -12.949 -1.091 11.419 1.00 88.38 72 THR A O 1
ATOM 563 N N . PHE A 1 73 ? -13.810 0.624 10.279 1.00 89.12 73 PHE A N 1
ATOM 564 C CA . PHE A 1 73 ? -12.897 1.620 10.841 1.00 89.12 73 PHE A CA 1
ATOM 565 C C . PHE A 1 73 ? -13.576 2.443 11.933 1.00 89.12 73 PHE A C 1
ATOM 567 O O . PHE A 1 73 ? -14.668 2.981 11.726 1.00 89.12 73 PHE A O 1
ATOM 574 N N . VAL A 1 74 ? -12.898 2.586 13.073 1.00 89.88 74 VAL A N 1
ATOM 575 C CA . VAL A 1 74 ? -13.313 3.499 14.150 1.00 89.88 74 VAL A CA 1
ATOM 576 C C . VAL A 1 74 ? -12.904 4.939 13.821 1.00 89.88 74 VAL A C 1
ATOM 578 O O . VAL A 1 74 ? -13.628 5.882 14.140 1.00 89.88 74 VAL A O 1
ATOM 581 N N . GLN A 1 75 ? -11.758 5.120 13.160 1.00 90.62 75 GLN A N 1
ATOM 582 C CA . GLN A 1 75 ? -11.219 6.432 12.809 1.00 90.62 75 GLN A CA 1
ATOM 583 C C . GLN A 1 75 ? -11.951 7.064 11.614 1.00 90.62 75 GLN A C 1
ATOM 585 O O . GLN A 1 75 ? -12.629 6.401 10.821 1.00 90.62 75 GLN A O 1
ATOM 590 N N . ALA A 1 76 ? -11.781 8.378 11.444 1.00 90.75 76 ALA A N 1
ATOM 591 C CA . ALA A 1 76 ? -12.286 9.058 10.261 1.00 90.75 76 ALA A CA 1
ATOM 592 C C . ALA A 1 76 ? -11.536 8.573 9.002 1.00 90.75 76 ALA A C 1
ATOM 594 O O . ALA A 1 76 ? -10.326 8.347 9.057 1.00 90.75 76 ALA A O 1
ATOM 595 N N . PRO A 1 77 ? -12.194 8.492 7.827 1.00 89.06 77 PRO A N 1
ATOM 596 C CA . PRO A 1 77 ? -11.550 8.013 6.599 1.00 89.06 77 PRO A CA 1
ATOM 597 C C . PRO A 1 77 ? -10.269 8.767 6.213 1.00 89.06 77 PRO A C 1
ATOM 599 O O . PRO A 1 77 ? -9.354 8.186 5.636 1.00 89.06 77 PRO A O 1
ATOM 602 N N . LYS A 1 78 ? -10.186 10.063 6.542 1.00 91.88 78 LYS A N 1
ATOM 603 C CA . LYS A 1 78 ? -8.982 10.875 6.327 1.00 91.88 78 LYS A CA 1
ATOM 604 C C . LYS A 1 78 ? -7.795 10.357 7.143 1.00 91.88 78 LYS A C 1
ATOM 606 O O . LYS A 1 78 ? -6.686 10.313 6.621 1.00 91.88 78 LYS A O 1
ATOM 611 N N . ASP A 1 79 ? -8.030 9.970 8.390 1.00 92.19 79 ASP A N 1
ATOM 612 C CA . ASP A 1 79 ? -6.979 9.508 9.294 1.00 92.19 79 ASP A CA 1
ATOM 613 C C . ASP A 1 79 ? -6.492 8.125 8.874 1.00 92.19 79 ASP A C 1
ATOM 615 O O . ASP A 1 79 ? -5.289 7.928 8.741 1.00 92.19 79 ASP A O 1
ATOM 619 N N . VAL A 1 80 ? -7.416 7.226 8.517 1.00 91.44 80 VAL A N 1
ATOM 620 C CA . VAL A 1 80 ? -7.071 5.918 7.938 1.00 91.44 80 VAL A CA 1
ATOM 621 C C . VAL A 1 80 ? -6.221 6.098 6.678 1.00 91.44 80 VAL A C 1
ATOM 623 O O . VAL A 1 80 ? -5.149 5.511 6.569 1.00 91.44 80 VAL A O 1
ATOM 626 N N . LYS A 1 81 ? -6.634 6.979 5.755 1.00 90.44 81 LYS A N 1
ATOM 627 C CA . LYS A 1 81 ? -5.865 7.273 4.537 1.00 90.44 81 LYS A CA 1
ATOM 628 C C . LYS A 1 81 ? -4.459 7.796 4.848 1.00 90.44 81 LYS A C 1
ATOM 630 O O . LYS A 1 81 ? -3.503 7.386 4.195 1.00 90.44 81 LYS A O 1
ATOM 635 N N . ASN A 1 82 ? -4.328 8.701 5.817 1.00 92.31 82 ASN A N 1
ATOM 636 C CA . ASN A 1 82 ? -3.034 9.259 6.208 1.00 92.31 82 ASN A CA 1
ATOM 637 C C . ASN A 1 82 ? -2.122 8.194 6.819 1.00 92.31 82 ASN A C 1
ATOM 639 O O . ASN A 1 82 ? -0.938 8.152 6.497 1.00 92.31 82 ASN A O 1
ATOM 643 N N . THR A 1 83 ? -2.662 7.338 7.683 1.00 93.50 83 THR A N 1
ATOM 644 C CA . THR A 1 83 ? -1.903 6.260 8.315 1.00 93.50 83 THR A CA 1
ATOM 645 C C . THR A 1 83 ? -1.464 5.220 7.289 1.00 93.50 83 THR A C 1
ATOM 647 O O . THR A 1 83 ? -0.276 4.931 7.210 1.00 93.50 83 THR A O 1
ATOM 650 N N . VAL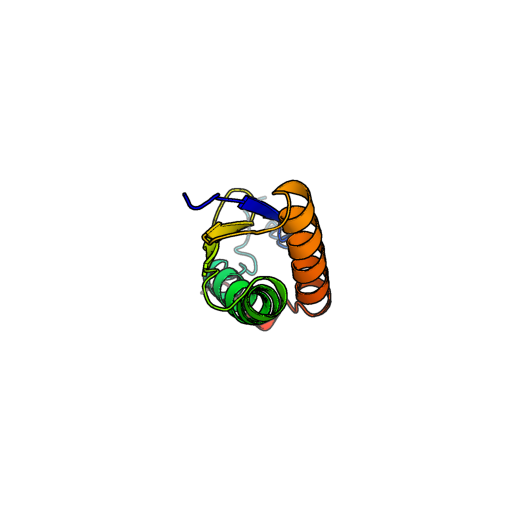 A 1 84 ? -2.363 4.755 6.415 1.00 92.44 84 VAL A N 1
ATOM 651 C CA . VAL A 1 84 ? -1.998 3.852 5.308 1.00 92.44 84 VAL A CA 1
ATOM 652 C C . VAL A 1 84 ? -0.957 4.496 4.393 1.00 92.44 84 VAL A C 1
ATOM 654 O O . VAL A 1 84 ? -0.012 3.833 3.990 1.00 92.44 84 VAL A O 1
ATOM 657 N N . GLY A 1 85 ? -1.080 5.794 4.097 1.00 91.56 85 GLY A N 1
ATOM 658 C CA . GLY A 1 85 ? -0.086 6.519 3.305 1.00 91.56 85 GLY A CA 1
ATOM 659 C C . GLY A 1 85 ? 1.308 6.525 3.941 1.00 91.56 85 GLY A C 1
ATOM 660 O O . GLY A 1 85 ? 2.297 6.401 3.226 1.00 91.56 85 GLY A O 1
ATOM 661 N N . LYS A 1 86 ? 1.398 6.616 5.275 1.00 93.50 86 LYS A N 1
ATOM 662 C CA . LYS A 1 86 ? 2.671 6.496 6.003 1.00 93.50 86 LYS A CA 1
ATOM 663 C C . LYS A 1 86 ? 3.219 5.073 5.965 1.00 93.50 86 LYS A C 1
ATOM 665 O O . LYS A 1 86 ? 4.403 4.906 5.710 1.00 93.50 86 LYS A O 1
ATOM 670 N N . LEU A 1 87 ? 2.368 4.070 6.188 1.00 93.06 87 LEU A N 1
ATOM 671 C CA . LEU A 1 87 ? 2.766 2.660 6.127 1.00 93.06 87 LEU A CA 1
ATOM 672 C C . LEU A 1 87 ? 3.284 2.291 4.734 1.00 93.06 87 LEU A C 1
ATOM 674 O O . LEU A 1 87 ? 4.345 1.692 4.615 1.00 93.06 87 LEU A O 1
ATOM 678 N N . LEU A 1 88 ? 2.581 2.721 3.685 1.00 91.12 88 LEU A N 1
ATOM 679 C CA . LEU A 1 88 ? 3.039 2.570 2.309 1.00 91.12 88 LEU A CA 1
ATOM 680 C C . LEU A 1 88 ? 4.369 3.298 2.083 1.00 91.12 88 LEU A C 1
ATOM 682 O O . LEU A 1 88 ? 5.241 2.748 1.429 1.00 91.12 88 LEU A O 1
ATOM 686 N N . GLY A 1 89 ? 4.540 4.504 2.634 1.00 90.00 89 GLY A N 1
ATOM 687 C CA . GLY A 1 89 ? 5.812 5.228 2.580 1.00 90.00 89 GLY A CA 1
ATOM 688 C C . GLY A 1 89 ? 6.979 4.402 3.125 1.00 90.00 89 GLY A C 1
ATOM 689 O O . GLY A 1 89 ? 7.978 4.264 2.434 1.00 90.00 89 GLY A O 1
ATOM 690 N N . LEU A 1 90 ? 6.809 3.782 4.297 1.00 91.25 90 LEU A N 1
ATOM 691 C CA . LEU A 1 90 ? 7.820 2.907 4.904 1.00 91.25 90 LEU A CA 1
ATOM 692 C C . LEU A 1 90 ? 8.114 1.673 4.039 1.00 91.25 90 LEU A C 1
ATOM 694 O O . LEU A 1 90 ? 9.271 1.348 3.811 1.00 91.25 90 LEU A O 1
ATOM 698 N N . VAL A 1 91 ? 7.079 1.024 3.499 1.00 90.50 91 VAL A N 1
ATOM 699 C CA . VAL A 1 91 ? 7.253 -0.117 2.582 1.00 90.50 91 VAL A CA 1
ATOM 700 C C . VAL A 1 91 ? 8.024 0.299 1.323 1.00 90.50 91 VAL A C 1
ATOM 702 O O . VAL A 1 91 ? 8.870 -0.441 0.839 1.00 90.50 91 VAL A O 1
ATOM 705 N N . MET A 1 92 ? 7.767 1.496 0.793 1.00 87.19 92 MET A N 1
ATOM 706 C CA . MET A 1 92 ? 8.461 2.008 -0.394 1.00 87.19 92 MET A CA 1
ATOM 707 C C . MET A 1 92 ? 9.905 2.450 -0.121 1.00 87.19 92 MET A C 1
ATOM 709 O O . MET A 1 92 ? 10.691 2.493 -1.062 1.00 87.19 92 MET A O 1
ATOM 713 N N . GLU A 1 93 ? 10.277 2.758 1.124 1.00 89.12 93 GLU A N 1
ATOM 714 C CA . GLU A 1 93 ? 11.678 3.028 1.491 1.00 89.12 93 GLU A CA 1
ATOM 715 C C . GLU A 1 93 ? 12.552 1.767 1.396 1.00 89.12 93 GLU A C 1
ATOM 717 O O . GLU A 1 93 ? 13.741 1.867 1.099 1.00 89.12 93 GLU A O 1
ATOM 722 N N . GLU A 1 94 ? 11.958 0.588 1.593 1.00 86.88 94 GLU A N 1
ATOM 723 C CA . GLU A 1 94 ? 12.624 -0.718 1.488 1.00 86.88 94 GLU A CA 1
ATOM 724 C C . GLU A 1 94 ? 12.478 -1.360 0.098 1.00 86.88 94 GLU A C 1
ATOM 726 O O . GLU A 1 94 ? 12.981 -2.459 -0.138 1.00 86.88 94 GLU A O 1
ATOM 731 N N . PHE A 1 95 ? 11.779 -0.699 -0.830 1.00 86.12 95 PHE A N 1
ATOM 732 C CA . PHE A 1 95 ? 11.502 -1.257 -2.148 1.00 86.12 95 PHE A CA 1
ATOM 733 C C . PHE A 1 95 ? 12.760 -1.298 -3.023 1.00 86.12 95 PHE A C 1
ATOM 735 O O . PHE A 1 95 ? 13.330 -0.263 -3.375 1.00 86.12 95 PHE A O 1
ATOM 742 N N . ASP A 1 96 ? 13.127 -2.507 -3.443 1.00 83.06 96 ASP A N 1
ATOM 743 C CA . ASP A 1 96 ? 14.128 -2.762 -4.473 1.00 83.06 96 ASP A CA 1
ATOM 744 C C . ASP A 1 96 ? 13.438 -3.203 -5.768 1.00 83.06 96 ASP A C 1
ATOM 746 O O . ASP A 1 96 ? 12.652 -4.146 -5.774 1.00 83.06 96 ASP A O 1
ATOM 750 N N . ALA A 1 97 ? 13.725 -2.517 -6.874 1.00 80.19 97 ALA A N 1
ATOM 751 C CA . ALA A 1 97 ? 13.122 -2.805 -8.169 1.00 80.19 97 ALA A CA 1
ATOM 752 C C . ALA A 1 97 ? 13.799 -3.974 -8.902 1.00 80.19 97 ALA A C 1
ATOM 754 O O . ALA A 1 97 ? 13.156 -4.580 -9.759 1.00 80.19 97 ALA A O 1
ATOM 755 N N . GLU A 1 98 ? 15.066 -4.291 -8.599 1.00 80.94 98 GLU A N 1
ATOM 756 C CA . GLU A 1 98 ? 15.860 -5.284 -9.343 1.00 80.94 98 GLU A CA 1
ATOM 757 C C . GLU A 1 98 ? 15.192 -6.668 -9.455 1.00 80.94 98 GLU A C 1
ATOM 759 O O . GLU A 1 98 ? 15.144 -7.196 -10.569 1.00 80.94 98 GLU A O 1
ATOM 764 N N . PRO A 1 99 ? 14.590 -7.240 -8.390 1.00 83.69 99 PRO A N 1
ATOM 765 C CA . PRO A 1 99 ? 13.947 -8.557 -8.453 1.00 83.69 99 PRO A CA 1
ATOM 766 C C . PRO A 1 99 ? 12.729 -8.614 -9.381 1.00 83.69 99 PRO A C 1
ATOM 768 O O . PRO A 1 99 ? 12.295 -9.695 -9.776 1.00 83.69 99 PRO A O 1
ATOM 771 N N . PHE A 1 100 ? 12.161 -7.454 -9.708 1.00 83.31 100 PHE A N 1
ATOM 772 C CA . PHE A 1 100 ? 10.943 -7.325 -10.503 1.00 83.31 100 PHE A CA 1
ATOM 773 C C . PHE A 1 100 ? 11.231 -6.968 -11.960 1.00 83.31 100 PHE A C 1
ATOM 775 O O . PHE A 1 100 ? 10.304 -6.892 -12.768 1.00 83.31 100 PHE A O 1
ATOM 782 N N . VAL A 1 101 ? 12.494 -6.725 -12.318 1.00 82.69 101 VAL A N 1
ATOM 783 C CA . VAL A 1 101 ? 12.878 -6.419 -13.693 1.00 82.69 101 VAL A CA 1
ATOM 784 C C . VAL A 1 101 ? 12.939 -7.707 -14.508 1.00 82.69 101 VAL A C 1
ATOM 786 O O . VAL A 1 101 ? 13.755 -8.589 -14.261 1.00 82.69 101 VAL A O 1
ATOM 789 N N . ARG A 1 102 ? 12.101 -7.788 -15.539 1.00 78.06 102 ARG A N 1
ATOM 790 C CA . ARG A 1 102 ? 12.163 -8.828 -16.564 1.00 78.06 102 ARG A CA 1
ATOM 791 C C . ARG A 1 102 ? 13.000 -8.331 -17.738 1.00 78.06 102 ARG A C 1
ATOM 793 O O . ARG A 1 102 ? 12.711 -7.276 -18.319 1.00 78.06 102 ARG A O 1
ATOM 800 N N . GLU A 1 103 ? 14.032 -9.098 -18.083 1.00 70.56 103 GLU A N 1
ATOM 801 C CA . GLU A 1 103 ? 14.777 -8.890 -19.322 1.00 70.56 103 GLU A CA 1
ATOM 802 C C . GLU A 1 103 ? 13.889 -9.217 -20.530 1.00 70.56 103 GLU A C 1
ATOM 804 O O . GLU A 1 103 ? 13.043 -10.113 -20.457 1.00 70.56 103 GLU A O 1
ATOM 809 N N . PRO A 1 104 ? 14.041 -8.487 -21.643 1.00 62.78 104 PRO A N 1
ATOM 810 C CA . PRO A 1 104 ? 13.309 -8.803 -22.856 1.00 62.78 104 PRO A CA 1
ATOM 811 C C . PRO A 1 104 ? 13.767 -10.158 -23.410 1.00 62.78 104 PRO A C 1
ATOM 813 O O . PRO A 1 104 ? 14.956 -10.358 -23.656 1.00 62.78 104 PRO A O 1
ATOM 816 N N . GLU A 1 105 ? 12.823 -11.077 -23.627 1.00 58.41 105 GLU A N 1
ATOM 817 C CA . GLU A 1 105 ? 13.085 -12.295 -24.399 1.00 58.41 105 GLU A CA 1
ATOM 818 C C . GLU A 1 105 ? 13.485 -11.887 -25.830 1.00 58.41 105 GLU A C 1
ATOM 820 O O . GLU A 1 105 ? 12.747 -11.158 -26.501 1.00 58.41 105 GLU A O 1
ATOM 825 N N . LEU A 1 106 ? 14.693 -12.286 -26.250 1.00 53.31 106 LEU A N 1
ATOM 826 C CA . LEU A 1 106 ? 15.267 -12.023 -27.579 1.00 53.31 106 LEU A CA 1
ATOM 827 C C . LEU A 1 106 ? 14.747 -12.997 -28.640 1.00 53.31 106 LEU A C 1
ATOM 829 O O . LEU A 1 106 ? 14.679 -14.211 -28.341 1.00 53.31 106 LEU A O 1
#

pLDDT: mean 81.36, std 12.48, range [44.41, 95.44]

Secondary structure (DSSP, 8-state):
----EEEEE---PPPPPBPTTSPBP---EE-HHHHHHHHHHHHHHHHHHHH-TTPEEEEE-SSSEEEEEES--SS-HHHHHHHHHHHHHHHHHS--SGGGEEPPP-

Foldseek 3Di:
DKDKAKDWAADDDDDFDADPVRHGDDDWDFQPVVVQVLLLVQLVVVLCVVANPQKDWHFDDDVTTMIIITGDGPDDSVVSRVSSVVSSVVSVVPDDRVVRTDDDDD

Organism: NCBI:txid694435

Radius of gyration: 17.03 Å; chains: 1; bounding box: 41×23×51 Å

Sequence (106 aa):
MGKMITVKFAIQQPTPKRDKNGAMLPGPTIDETAVLDWVHEQLQPNVEREFGADVELRVVPGRTLDVRLDGTFVQAPKDVKNTVGKLLGLVMEEFDAEPFVREPEL